Protein AF-A0A3B8WR28-F1 (afdb_monomer_lite)

Foldseek 3Di:
DPPPPPPVVVVVVVVVVVVVVVVVVVVVVVVVVVVVLVVLLVVLLVVVVVVVVVLVVVVVVPDDLVVSLVVLLVVLLVVLVVVLVVVVVVVVVVVCCCQVPVCCVVPVDGDPDDDDVVVSVVSSVSSNVSSVSSSVVVSVVVPDDPDPPPPPPPPPDDDD

InterPro domains:
  IPR003838 ABC3 transporter permease, C-terminal [PF02687] (28-144)

Structure (mmCIF, N/CA/C/O backbone):
data_AF-A0A3B8WR28-F1
#
_entry.id   AF-A0A3B8WR28-F1
#
loop_
_atom_site.group_PDB
_atom_site.id
_atom_site.type_symbol
_atom_site.label_atom_id
_atom_site.label_alt_id
_atom_site.label_comp_id
_atom_site.label_asym_id
_atom_site.label_entity_id
_atom_site.label_seq_id
_atom_site.pdbx_PDB_ins_code
_atom_site.Cartn_x
_atom_site.Cartn_y
_atom_site.Cartn_z
_atom_site.occupancy
_atom_site.B_iso_or_equiv
_atom_site.auth_seq_id
_atom_site.auth_comp_id
_atom_site.auth_asym_id
_atom_site.auth_atom_id
_atom_site.pdbx_PDB_model_num
ATOM 1 N N . GLN A 1 1 ? 32.088 2.006 -49.764 1.00 40.34 1 GLN A N 1
ATOM 2 C CA . GLN A 1 1 ? 31.732 0.652 -49.295 1.00 40.34 1 GLN A CA 1
ATOM 3 C C . GLN A 1 1 ? 30.627 0.821 -48.265 1.00 40.34 1 GLN A C 1
ATOM 5 O O . GLN A 1 1 ? 30.854 1.495 -47.270 1.00 40.34 1 GLN A O 1
ATOM 10 N N . LEU A 1 2 ? 29.412 0.353 -48.562 1.00 47.75 2 LEU A N 1
ATOM 11 C CA . LEU A 1 2 ? 28.263 0.457 -47.659 1.00 47.75 2 LEU A CA 1
ATOM 12 C C . LEU A 1 2 ? 28.443 -0.580 -46.545 1.00 47.75 2 LEU A C 1
ATOM 14 O O . LEU A 1 2 ? 28.191 -1.763 -46.750 1.00 47.75 2 LEU A O 1
ATOM 18 N N . THR A 1 3 ? 28.935 -0.153 -45.386 1.00 57.19 3 THR A N 1
ATOM 19 C CA . THR A 1 3 ? 28.950 -0.962 -44.166 1.00 57.19 3 THR A CA 1
ATOM 20 C C . THR A 1 3 ? 27.513 -1.121 -43.684 1.00 57.19 3 THR A C 1
ATOM 22 O O . THR A 1 3 ? 27.008 -0.328 -42.893 1.00 57.19 3 THR A O 1
ATOM 25 N N . VAL A 1 4 ? 26.829 -2.148 -44.191 1.00 60.84 4 VAL A N 1
ATOM 26 C CA . VAL A 1 4 ? 25.571 -2.636 -43.621 1.00 60.84 4 VAL A CA 1
ATOM 27 C C . VAL A 1 4 ? 25.910 -3.174 -42.233 1.00 60.84 4 VAL A C 1
ATOM 29 O O . VAL A 1 4 ? 26.361 -4.301 -42.063 1.00 60.84 4 VAL A O 1
ATOM 32 N N . ARG A 1 5 ? 25.810 -2.301 -41.233 1.00 62.59 5 ARG A N 1
ATOM 33 C CA . ARG A 1 5 ? 25.924 -2.658 -39.824 1.00 62.59 5 ARG A CA 1
ATOM 34 C C . ARG A 1 5 ? 24.618 -3.367 -39.478 1.00 62.59 5 ARG A C 1
ATOM 36 O O . ARG A 1 5 ? 23.561 -2.750 -39.583 1.00 62.59 5 ARG A O 1
ATOM 43 N N . ASP A 1 6 ? 24.682 -4.655 -39.147 1.00 68.25 6 ASP A N 1
ATOM 44 C CA . ASP A 1 6 ? 23.501 -5.465 -38.836 1.00 68.25 6 ASP A CA 1
ATOM 45 C C . ASP A 1 6 ? 22.622 -4.762 -37.792 1.00 68.25 6 ASP A C 1
ATOM 47 O O . ASP A 1 6 ? 22.960 -4.690 -36.607 1.00 68.25 6 ASP A O 1
ATOM 51 N N . ASN A 1 7 ? 21.471 -4.244 -38.231 1.00 73.62 7 ASN A N 1
ATOM 52 C CA . ASN A 1 7 ? 20.483 -3.614 -37.353 1.00 73.62 7 ASN A CA 1
ATOM 53 C C . ASN A 1 7 ? 20.024 -4.584 -36.252 1.00 73.62 7 ASN A C 1
ATOM 55 O O . ASN A 1 7 ? 19.662 -4.153 -35.162 1.00 73.62 7 ASN A O 1
ATOM 59 N N . LEU A 1 8 ? 20.089 -5.895 -36.517 1.00 73.62 8 LEU A N 1
ATOM 60 C CA . LEU A 1 8 ? 19.796 -6.949 -35.548 1.0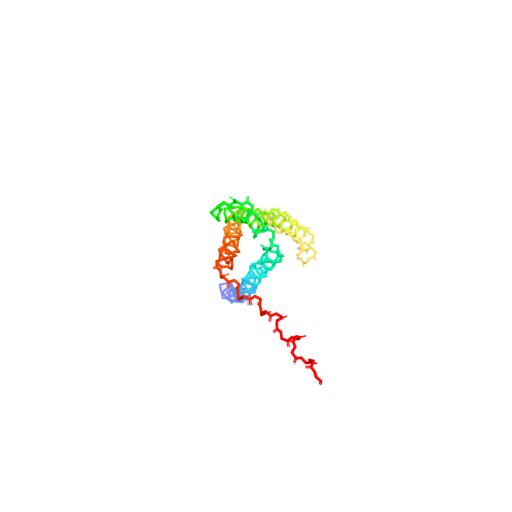0 73.62 8 LEU A CA 1
ATOM 61 C C . LEU A 1 8 ? 20.825 -7.002 -34.414 1.00 73.62 8 LEU A C 1
ATOM 63 O O . LEU A 1 8 ? 20.430 -7.099 -33.256 1.00 73.62 8 LEU A O 1
ATOM 67 N N . ALA A 1 9 ? 22.117 -6.874 -34.723 1.00 75.31 9 ALA A N 1
ATOM 68 C CA . ALA A 1 9 ? 23.178 -6.883 -33.718 1.00 75.31 9 ALA A CA 1
ATOM 69 C C . ALA A 1 9 ? 23.148 -5.615 -32.847 1.00 75.31 9 ALA A C 1
ATOM 71 O O . ALA A 1 9 ? 23.294 -5.697 -31.630 1.00 75.31 9 ALA A O 1
ATOM 72 N N . ILE A 1 10 ? 22.887 -4.445 -33.449 1.00 78.44 10 ILE A N 1
ATOM 73 C CA . ILE A 1 10 ? 22.724 -3.186 -32.700 1.00 78.44 10 ILE A CA 1
ATOM 74 C C . ILE A 1 10 ? 21.468 -3.229 -31.828 1.00 78.44 10 ILE A C 1
ATOM 76 O O . ILE A 1 10 ? 21.513 -2.812 -30.674 1.00 78.44 10 ILE A O 1
ATOM 80 N N . ARG A 1 11 ? 20.350 -3.746 -32.352 1.00 81.38 11 ARG A N 1
ATOM 81 C CA . ARG A 1 11 ? 19.107 -3.877 -31.587 1.00 81.38 11 ARG A CA 1
ATOM 82 C C . ARG A 1 11 ? 19.269 -4.841 -30.416 1.00 81.38 11 ARG A C 1
ATOM 84 O O . ARG A 1 11 ? 18.806 -4.512 -29.335 1.00 81.38 11 ARG A O 1
ATOM 91 N N . ALA A 1 12 ? 19.944 -5.975 -30.609 1.00 81.75 12 ALA A N 1
ATOM 92 C CA . ALA A 1 12 ? 20.210 -6.932 -29.536 1.00 81.75 12 ALA A CA 1
ATOM 93 C C . ALA A 1 12 ? 21.037 -6.301 -28.405 1.00 81.75 12 ALA A C 1
ATOM 95 O O . ALA A 1 12 ? 20.629 -6.360 -27.249 1.00 81.75 12 ALA A O 1
ATOM 96 N N . LEU A 1 13 ? 22.132 -5.615 -28.753 1.00 81.25 13 LEU A N 1
ATOM 97 C CA . LEU A 1 13 ? 22.995 -4.941 -27.780 1.00 81.25 13 LEU A CA 1
ATOM 98 C C . LEU A 1 13 ? 22.255 -3.794 -27.066 1.00 81.25 13 LEU A C 1
ATOM 100 O O . LEU A 1 13 ? 22.339 -3.658 -25.849 1.00 81.25 13 LEU A O 1
ATOM 104 N N . ALA A 1 14 ? 21.470 -2.993 -27.796 1.00 85.06 14 ALA A N 1
ATOM 105 C CA . ALA A 1 14 ? 20.653 -1.939 -27.198 1.00 85.06 14 ALA A CA 1
ATOM 106 C C . ALA A 1 14 ? 19.588 -2.506 -26.243 1.00 85.06 14 ALA A C 1
ATOM 108 O O . ALA A 1 14 ? 19.434 -1.991 -25.139 1.00 85.06 14 ALA A O 1
ATOM 109 N N . THR A 1 15 ? 18.873 -3.567 -26.637 1.00 84.50 15 THR A N 1
ATOM 110 C CA . THR A 1 15 ? 17.867 -4.223 -25.788 1.00 84.50 15 THR A CA 1
ATOM 111 C C . THR A 1 15 ? 18.485 -4.771 -24.505 1.00 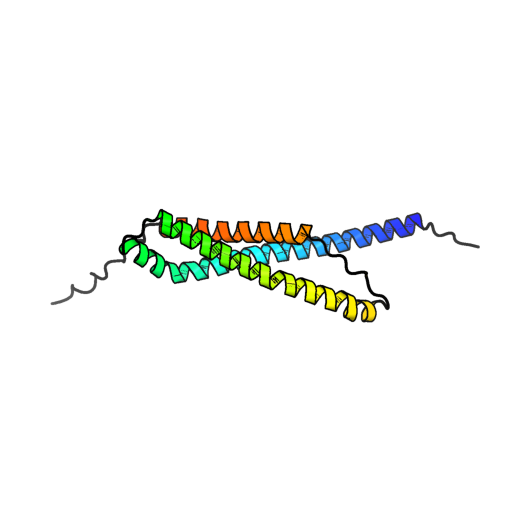84.50 15 THR A C 1
ATOM 113 O O . THR A 1 15 ? 17.910 -4.555 -23.446 1.00 84.50 15 THR A O 1
ATOM 116 N N . GLU A 1 16 ? 19.670 -5.380 -24.566 1.00 86.25 16 GLU A N 1
ATOM 117 C CA . GLU A 1 16 ? 20.368 -5.893 -23.380 1.00 86.25 16 GLU A CA 1
ATOM 118 C C . GLU A 1 16 ? 20.692 -4.780 -22.365 1.00 86.25 16 GLU A C 1
ATOM 120 O O . GLU A 1 16 ? 20.399 -4.907 -21.174 1.00 86.25 16 GLU A O 1
ATOM 125 N N . ILE A 1 17 ? 21.215 -3.642 -22.837 1.00 86.06 17 ILE A N 1
ATOM 126 C CA . ILE A 1 17 ? 21.517 -2.483 -21.977 1.00 86.06 17 ILE A CA 1
ATOM 127 C C . ILE A 1 17 ? 20.234 -1.881 -21.380 1.00 86.06 17 ILE A C 1
ATOM 129 O O . ILE A 1 17 ? 20.192 -1.515 -20.197 1.00 86.06 17 ILE A O 1
ATOM 133 N N . PHE A 1 18 ? 19.177 -1.765 -22.188 1.00 84.81 18 PHE A N 1
ATOM 134 C CA . PHE A 1 18 ? 17.887 -1.269 -21.717 1.00 84.81 18 PHE A CA 1
ATOM 135 C C . PHE A 1 18 ? 17.282 -2.197 -20.666 1.00 84.81 18 PHE A C 1
ATOM 137 O O . PHE A 1 18 ? 16.851 -1.705 -19.624 1.00 84.81 18 PHE A O 1
ATOM 144 N N . ASP A 1 19 ? 17.301 -3.512 -20.884 1.00 89.44 19 ASP A N 1
ATOM 145 C CA . ASP A 1 19 ? 16.769 -4.497 -19.942 1.00 89.44 19 ASP A CA 1
ATOM 146 C C . ASP A 1 19 ? 17.472 -4.411 -18.588 1.00 89.44 19 ASP A C 1
ATOM 148 O O . ASP A 1 19 ? 16.805 -4.378 -17.551 1.00 89.44 19 ASP A O 1
ATOM 152 N N . GLN A 1 20 ? 18.801 -4.276 -18.571 1.00 90.62 20 GLN A N 1
ATOM 153 C CA . GLN A 1 20 ? 19.550 -4.119 -17.325 1.00 90.62 20 GLN A CA 1
ATOM 154 C C . GLN A 1 20 ? 19.145 -2.844 -16.565 1.00 90.62 20 GLN A C 1
ATOM 156 O O . GLN A 1 20 ? 18.947 -2.872 -15.347 1.00 90.62 20 GLN A O 1
ATOM 161 N N . THR A 1 21 ? 18.963 -1.732 -17.281 1.00 90.12 21 THR A N 1
ATOM 162 C CA . THR A 1 21 ? 18.557 -0.453 -16.679 1.00 90.12 21 THR A CA 1
ATOM 163 C C . THR A 1 21 ? 17.107 -0.500 -16.184 1.00 90.12 21 THR A C 1
ATOM 165 O O . THR A 1 21 ? 16.826 -0.079 -15.061 1.00 90.12 21 THR A O 1
ATOM 168 N N . PHE A 1 22 ? 16.184 -1.072 -16.964 1.00 87.88 22 PHE A N 1
ATOM 169 C CA . PHE A 1 22 ? 14.788 -1.249 -16.561 1.00 87.88 22 PHE A CA 1
ATOM 170 C C . PHE A 1 22 ? 14.647 -2.188 -15.363 1.00 87.88 22 PHE A C 1
ATOM 172 O O . PHE A 1 22 ? 13.817 -1.928 -14.488 1.00 87.88 22 PHE A O 1
ATOM 179 N N . LEU A 1 23 ? 15.458 -3.248 -15.289 1.00 94.12 23 LEU A N 1
ATOM 180 C CA . LEU A 1 23 ? 15.496 -4.154 -14.143 1.00 94.12 23 LEU A CA 1
ATOM 181 C C . LEU A 1 23 ? 15.953 -3.404 -12.892 1.00 94.12 23 LEU A C 1
ATOM 183 O O . LEU A 1 23 ? 15.290 -3.491 -11.859 1.00 94.12 23 LEU A O 1
ATOM 187 N N . LEU A 1 24 ? 17.015 -2.600 -12.998 1.00 95.31 24 LEU A N 1
ATOM 188 C CA . LEU A 1 24 ? 17.501 -1.784 -11.888 1.00 95.31 24 LEU A CA 1
ATOM 189 C C . LEU A 1 24 ? 16.437 -0.792 -11.401 1.00 95.31 24 LEU A C 1
ATOM 191 O O . LEU A 1 24 ? 16.154 -0.735 -10.203 1.00 95.31 24 LEU A O 1
ATOM 195 N N . THR A 1 25 ? 15.802 -0.041 -12.307 1.00 93.31 25 THR A N 1
ATOM 196 C CA . THR A 1 25 ? 14.726 0.889 -11.933 1.00 93.31 25 THR A CA 1
ATOM 197 C C . THR A 1 25 ? 13.559 0.146 -11.288 1.00 93.31 25 THR A C 1
ATOM 199 O O . THR A 1 25 ? 13.074 0.566 -10.240 1.00 93.31 25 THR A O 1
ATOM 202 N N . ARG A 1 26 ? 13.141 -0.995 -11.849 1.00 92.81 26 ARG A N 1
ATOM 203 C CA . ARG A 1 26 ? 12.056 -1.808 -11.287 1.00 92.81 26 ARG A CA 1
ATOM 204 C C . ARG A 1 26 ? 12.399 -2.324 -9.892 1.00 92.81 26 ARG A C 1
ATOM 206 O O . ARG A 1 26 ? 11.543 -2.275 -9.008 1.00 92.81 26 ARG A O 1
ATOM 213 N N . ALA A 1 27 ? 13.631 -2.773 -9.669 1.00 96.00 27 ALA A N 1
ATOM 214 C CA . ALA A 1 27 ? 14.102 -3.189 -8.354 1.00 96.00 27 ALA A CA 1
ATOM 215 C C . ALA A 1 27 ? 14.030 -2.025 -7.352 1.00 96.00 27 ALA A C 1
ATOM 217 O O . ALA A 1 27 ? 13.430 -2.170 -6.290 1.00 96.00 27 ALA A O 1
ATOM 218 N N . MET A 1 28 ? 14.531 -0.844 -7.723 1.00 96.81 28 MET A N 1
ATOM 219 C CA . MET A 1 28 ? 14.488 0.361 -6.882 1.00 96.81 28 MET A CA 1
ATOM 220 C C . MET A 1 28 ? 13.057 0.798 -6.544 1.00 96.81 28 MET A C 1
ATOM 222 O O . MET A 1 28 ? 12.753 1.107 -5.389 1.00 96.81 28 MET A O 1
ATOM 226 N N . THR A 1 29 ? 12.148 0.789 -7.523 1.00 93.81 29 THR A N 1
ATOM 227 C CA . THR A 1 29 ? 10.730 1.099 -7.293 1.00 93.81 29 THR A CA 1
ATOM 228 C C . THR A 1 29 ? 10.078 0.065 -6.376 1.00 93.81 29 THR A C 1
ATOM 230 O O . THR A 1 29 ? 9.344 0.439 -5.465 1.00 93.81 29 THR A O 1
ATOM 233 N N . THR A 1 30 ? 10.387 -1.222 -6.552 1.00 94.31 30 THR A N 1
ATOM 234 C CA . THR A 1 30 ? 9.858 -2.299 -5.698 1.00 94.31 30 THR A CA 1
ATOM 235 C C . THR A 1 30 ? 10.347 -2.154 -4.258 1.00 94.31 30 THR A C 1
ATOM 237 O O . THR A 1 30 ? 9.547 -2.217 -3.328 1.00 94.31 30 THR A O 1
ATOM 240 N N . LEU A 1 31 ? 11.638 -1.876 -4.058 1.00 97.00 31 LEU A N 1
ATOM 241 C CA . LEU A 1 31 ? 12.200 -1.601 -2.734 1.00 97.00 31 LEU A CA 1
ATOM 242 C C . LEU A 1 31 ? 11.531 -0.390 -2.076 1.00 97.00 31 LEU A C 1
ATOM 244 O O . LEU A 1 31 ? 11.220 -0.423 -0.887 1.00 97.00 31 LEU A O 1
ATOM 248 N N . THR A 1 32 ? 11.251 0.652 -2.858 1.00 95.56 32 THR A N 1
ATOM 249 C CA . THR A 1 32 ? 10.563 1.854 -2.374 1.00 95.56 32 THR A CA 1
ATOM 250 C C . THR A 1 32 ? 9.121 1.547 -1.965 1.00 95.56 32 THR A C 1
ATOM 252 O O . THR A 1 32 ? 8.679 2.016 -0.919 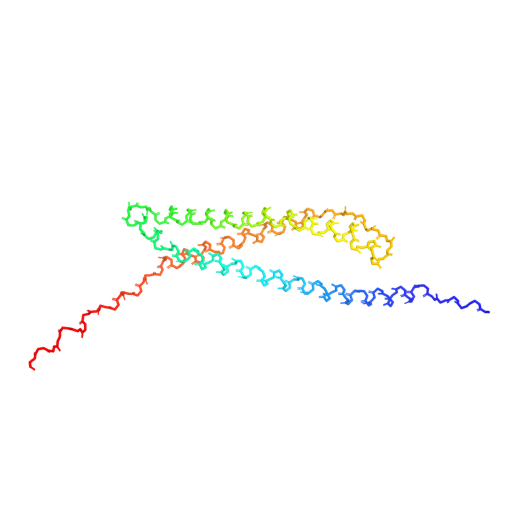1.00 95.56 32 THR A O 1
ATOM 255 N N . LEU A 1 33 ? 8.393 0.730 -2.733 1.00 93.56 33 LEU A N 1
ATOM 256 C CA . LEU A 1 33 ? 7.040 0.287 -2.377 1.00 93.56 33 LEU A CA 1
ATOM 257 C C . LEU A 1 33 ? 7.031 -0.538 -1.088 1.00 93.56 33 LEU A C 1
ATOM 259 O O . LEU A 1 33 ? 6.185 -0.306 -0.227 1.00 93.56 33 LEU A O 1
ATOM 263 N N . ILE A 1 34 ? 7.991 -1.452 -0.925 1.00 96.12 34 ILE A N 1
ATOM 264 C CA . ILE A 1 34 ? 8.148 -2.241 0.304 1.00 96.12 34 ILE A CA 1
ATOM 265 C C . ILE A 1 34 ? 8.400 -1.316 1.498 1.00 96.12 34 ILE A C 1
ATOM 267 O O . ILE A 1 34 ? 7.730 -1.432 2.526 1.00 96.12 34 ILE A O 1
ATOM 271 N N . LEU A 1 35 ? 9.329 -0.367 1.354 1.00 96.94 35 LEU A N 1
ATOM 272 C CA . LEU A 1 35 ? 9.647 0.600 2.399 1.00 96.94 35 LEU A CA 1
ATOM 273 C C . LEU A 1 35 ? 8.432 1.468 2.756 1.00 96.94 35 LEU A C 1
ATOM 275 O O . LEU A 1 35 ? 8.132 1.649 3.934 1.00 96.94 35 LEU A O 1
ATOM 279 N N . ALA A 1 36 ? 7.705 1.968 1.756 1.00 95.56 36 ALA A N 1
ATOM 280 C CA . ALA A 1 36 ? 6.504 2.772 1.954 1.00 95.56 36 ALA A CA 1
ATOM 281 C C . ALA A 1 36 ? 5.386 1.979 2.648 1.00 95.56 36 ALA A C 1
ATOM 283 O O . ALA A 1 36 ? 4.745 2.495 3.564 1.00 95.56 36 ALA A O 1
ATOM 284 N N . ALA A 1 37 ? 5.180 0.715 2.266 1.00 94.25 37 ALA A N 1
ATOM 285 C CA . ALA A 1 37 ? 4.212 -0.172 2.906 1.00 94.25 37 ALA A CA 1
ATOM 286 C C . ALA A 1 37 ? 4.565 -0.427 4.379 1.00 94.25 37 ALA A C 1
ATOM 288 O O . ALA A 1 37 ? 3.699 -0.318 5.250 1.00 94.25 37 ALA A O 1
ATOM 289 N N . ALA A 1 38 ? 5.839 -0.705 4.671 1.00 96.00 38 ALA A N 1
ATOM 290 C CA . ALA A 1 38 ? 6.327 -0.877 6.036 1.00 96.00 38 ALA A CA 1
ATOM 291 C C . ALA A 1 38 ? 6.162 0.407 6.865 1.00 96.00 38 ALA A C 1
ATOM 293 O O . ALA A 1 38 ? 5.675 0.353 7.994 1.00 96.00 38 ALA A O 1
ATOM 294 N N . ALA A 1 39 ? 6.498 1.567 6.295 1.00 96.19 39 ALA A N 1
ATOM 295 C CA . ALA A 1 39 ? 6.330 2.861 6.946 1.00 96.19 39 ALA A CA 1
ATOM 296 C C . ALA A 1 39 ? 4.855 3.159 7.258 1.00 96.19 39 ALA A C 1
ATOM 298 O O . ALA A 1 39 ? 4.533 3.529 8.386 1.00 96.19 39 ALA A O 1
ATOM 299 N N . LEU A 1 40 ? 3.947 2.941 6.299 1.00 95.38 40 LEU A N 1
ATOM 300 C CA . LEU A 1 40 ? 2.510 3.137 6.495 1.00 95.38 40 LEU A CA 1
ATOM 301 C C . LEU A 1 40 ? 1.955 2.205 7.581 1.00 95.38 40 LEU A C 1
ATOM 303 O O . LEU A 1 40 ? 1.182 2.644 8.434 1.00 95.38 40 LEU A O 1
ATOM 307 N N . LEU A 1 41 ? 2.381 0.938 7.581 1.00 95.75 41 LEU A N 1
ATOM 308 C CA . LEU A 1 41 ? 2.009 -0.036 8.604 1.00 95.75 41 LEU A CA 1
ATOM 309 C C . LEU A 1 41 ? 2.476 0.412 9.991 1.00 95.75 41 LEU A C 1
ATOM 311 O O . LEU A 1 41 ? 1.664 0.460 10.912 1.00 95.75 41 LEU A O 1
ATOM 315 N N . LEU A 1 42 ? 3.752 0.774 10.143 1.00 94.81 42 LEU A N 1
ATOM 316 C CA . LEU A 1 42 ? 4.326 1.215 11.418 1.00 94.81 42 LEU A CA 1
ATOM 317 C C . LEU A 1 42 ? 3.689 2.515 11.914 1.00 94.81 42 LEU A C 1
ATOM 319 O O . LEU A 1 42 ? 3.380 2.651 13.096 1.00 94.81 42 LEU A O 1
ATOM 323 N N . MET A 1 43 ? 3.450 3.469 11.019 1.00 94.62 43 MET A N 1
ATOM 324 C CA . MET A 1 43 ? 2.838 4.740 11.382 1.00 94.62 43 MET A CA 1
ATOM 325 C C . MET A 1 43 ? 1.382 4.551 11.810 1.00 94.62 43 MET A C 1
ATOM 327 O O . MET A 1 43 ? 0.982 5.065 12.853 1.00 94.62 43 MET A O 1
ATOM 331 N N . GLY A 1 44 ? 0.601 3.760 11.067 1.00 92.56 44 GLY A N 1
ATOM 332 C CA . GLY A 1 44 ? -0.774 3.421 11.438 1.00 92.56 44 GLY A CA 1
ATOM 333 C C . GLY A 1 44 ? -0.850 2.615 12.738 1.00 92.56 44 GLY A C 1
ATOM 334 O O . GLY A 1 44 ? -1.707 2.877 13.584 1.00 92.56 44 GLY A O 1
ATOM 335 N N . TRP A 1 45 ? 0.091 1.689 12.928 1.00 92.31 45 TRP A N 1
ATOM 336 C CA . TRP A 1 45 ? 0.283 0.926 14.156 1.00 92.31 45 TRP A CA 1
ATOM 337 C C . TRP A 1 45 ? 0.473 1.831 15.372 1.00 92.31 45 TRP A C 1
ATOM 339 O O . TRP A 1 45 ? -0.319 1.784 16.315 1.00 92.31 45 TRP A O 1
ATOM 349 N N . VAL A 1 46 ? 1.494 2.689 15.328 1.00 91.69 46 VAL A N 1
ATOM 350 C CA . VAL A 1 46 ? 1.834 3.614 16.415 1.00 91.69 46 VAL A CA 1
ATOM 351 C C . VAL A 1 46 ? 0.690 4.591 16.664 1.00 91.69 46 VAL A C 1
ATOM 353 O O . VAL A 1 46 ? 0.282 4.774 17.809 1.00 91.69 46 VAL A O 1
ATOM 356 N N . PHE A 1 47 ? 0.110 5.160 15.605 1.00 91.31 47 PHE A N 1
ATOM 357 C CA . PHE A 1 47 ? -0.991 6.115 15.705 1.00 91.31 47 PHE A CA 1
ATOM 358 C C . PHE A 1 47 ? -2.197 5.552 16.463 1.00 91.31 47 PHE A C 1
ATOM 360 O O . PHE A 1 47 ? -2.758 6.217 17.338 1.00 91.31 47 PHE A O 1
ATOM 367 N N . LEU A 1 48 ? -2.592 4.316 16.153 1.00 88.50 48 LEU A N 1
ATOM 368 C CA . LEU A 1 48 ? -3.680 3.654 16.862 1.00 88.50 48 LEU A CA 1
ATOM 369 C C . LEU A 1 48 ? -3.239 3.188 18.255 1.00 88.50 48 LEU A C 1
ATOM 371 O O . LEU A 1 48 ? -4.059 3.191 19.172 1.00 88.50 48 LEU A O 1
ATOM 375 N N . SER A 1 49 ? -1.968 2.814 18.441 1.00 86.19 49 SER A N 1
ATOM 376 C CA . SER A 1 49 ? -1.448 2.306 19.719 1.00 86.19 49 SER A CA 1
ATOM 377 C C . SER A 1 49 ? -1.463 3.396 20.782 1.00 86.19 49 SER A C 1
ATOM 379 O O . SER A 1 49 ? -1.907 3.161 21.903 1.00 86.19 49 SER A O 1
ATOM 381 N N . THR A 1 50 ? -1.100 4.625 20.415 1.00 86.50 50 THR A N 1
ATOM 382 C CA . THR A 1 50 ? -1.226 5.801 21.290 1.00 86.50 50 THR A CA 1
ATOM 383 C C . THR A 1 50 ? -2.683 6.060 21.699 1.00 86.50 50 THR A C 1
ATOM 385 O O . THR A 1 50 ? -2.949 6.620 22.759 1.00 86.50 50 THR A O 1
ATOM 388 N N . ARG A 1 51 ? -3.654 5.608 20.895 1.00 85.19 51 ARG A N 1
ATOM 389 C CA . ARG A 1 51 ? -5.097 5.724 21.167 1.00 85.19 51 ARG A CA 1
ATOM 390 C C . ARG A 1 51 ? -5.705 4.465 21.794 1.00 85.19 51 ARG A C 1
ATOM 392 O O . ARG A 1 51 ? -6.912 4.438 22.029 1.00 85.19 51 ARG A O 1
ATOM 399 N N . ALA A 1 52 ? -4.907 3.442 22.111 1.00 79.94 52 ALA A N 1
ATOM 400 C CA . ALA A 1 52 ? -5.397 2.179 22.670 1.00 79.94 52 ALA A CA 1
ATOM 401 C C . ALA A 1 52 ? -6.112 2.359 24.022 1.00 79.94 52 ALA A C 1
ATOM 403 O O . ALA A 1 52 ? -7.013 1.585 24.353 1.00 79.94 52 ALA A O 1
ATOM 404 N N . TRP A 1 53 ? -5.760 3.404 24.780 1.00 78.44 53 TRP A N 1
ATOM 405 C CA . TRP A 1 53 ? -6.427 3.744 26.039 1.00 78.44 53 TRP A CA 1
ATOM 406 C C . TRP A 1 53 ? -7.924 4.040 25.855 1.00 78.44 53 TRP A C 1
ATOM 408 O O . TRP A 1 53 ? -8.737 3.522 26.620 1.00 78.44 53 TRP A O 1
ATOM 418 N N . TYR A 1 54 ? -8.310 4.761 24.795 1.00 80.44 54 TYR A N 1
ATOM 419 C CA . TYR A 1 54 ? -9.723 5.022 24.494 1.00 80.44 54 TYR A CA 1
ATOM 420 C C . TYR A 1 54 ? -10.495 3.717 24.285 1.00 80.44 54 TYR A C 1
ATOM 422 O O . TYR A 1 54 ? -11.563 3.527 24.856 1.00 80.44 54 TYR A O 1
ATOM 430 N N . PHE A 1 55 ? -9.927 2.770 23.535 1.00 76.62 55 PHE A N 1
ATOM 431 C CA . PHE A 1 55 ? -10.567 1.474 23.299 1.00 76.62 55 PHE A CA 1
ATOM 432 C C . PHE A 1 55 ? -10.717 0.646 24.579 1.00 76.62 55 PHE A C 1
ATOM 434 O O . PHE A 1 55 ? -11.733 -0.026 24.750 1.00 76.62 55 PHE A O 1
ATOM 441 N N . ARG A 1 56 ? -9.750 0.719 25.504 1.00 76.81 56 ARG A N 1
ATOM 442 C CA . ARG A 1 56 ? -9.876 0.084 26.826 1.00 76.81 56 ARG A CA 1
ATOM 443 C C . ARG A 1 56 ? -11.025 0.682 27.634 1.00 76.81 56 ARG A C 1
ATOM 445 O O . ARG A 1 56 ? -11.770 -0.077 28.246 1.00 76.81 56 ARG A O 1
ATOM 452 N N . LEU A 1 57 ? -11.209 2.003 27.592 1.00 81.56 57 LEU A N 1
ATOM 453 C CA . LEU A 1 57 ? -12.317 2.667 28.281 1.00 81.56 57 LEU A CA 1
ATOM 454 C C . LEU A 1 57 ? -13.683 2.208 27.741 1.00 81.56 57 LEU A C 1
ATOM 456 O O . LEU A 1 57 ? -14.571 1.903 28.533 1.00 81.56 57 LEU A O 1
ATOM 460 N N . LEU A 1 58 ? -13.826 2.060 26.415 1.00 80.81 58 LEU A N 1
ATOM 461 C CA . LEU A 1 58 ? -15.054 1.523 25.810 1.00 80.81 58 LEU A CA 1
ATOM 462 C C . LEU A 1 58 ? -15.368 0.094 26.283 1.00 80.81 58 LEU A C 1
ATOM 464 O O . LEU A 1 58 ? -16.531 -0.233 26.512 1.00 80.81 58 LEU A O 1
ATOM 468 N N . ILE A 1 59 ? -14.347 -0.754 26.443 1.00 79.75 59 ILE A N 1
ATOM 469 C CA . ILE A 1 59 ? -14.531 -2.127 26.940 1.00 79.75 59 ILE A CA 1
ATOM 470 C C . ILE A 1 59 ? -15.011 -2.114 28.397 1.00 79.75 59 ILE A C 1
ATOM 472 O O . ILE A 1 59 ? -15.934 -2.849 28.738 1.00 79.75 59 ILE A O 1
ATOM 476 N N . VAL A 1 60 ? -14.432 -1.255 29.245 1.00 80.81 60 VAL A N 1
ATOM 477 C CA . VAL A 1 60 ? -14.849 -1.104 30.654 1.00 80.81 60 VAL A CA 1
ATOM 478 C C . VAL A 1 60 ? -16.289 -0.596 30.763 1.00 80.81 60 VAL A C 1
ATOM 480 O O . VAL A 1 60 ? -17.026 -1.030 31.641 1.00 80.81 60 VAL A O 1
ATOM 483 N N . TRP A 1 61 ? -16.723 0.261 29.838 1.00 81.44 61 TRP A N 1
ATOM 484 C CA . TRP A 1 61 ? -18.106 0.745 29.743 1.00 81.44 61 TRP A CA 1
ATOM 485 C C . TRP A 1 61 ? -19.111 -0.292 29.202 1.00 81.44 61 TRP A C 1
ATOM 487 O O . TRP A 1 61 ? -20.274 0.036 28.982 1.00 81.44 61 TRP A O 1
ATOM 497 N N . GLY A 1 62 ? -18.694 -1.547 29.006 1.00 81.19 62 GLY A N 1
ATOM 498 C CA . GLY A 1 62 ? -19.580 -2.656 28.642 1.00 81.19 62 GLY A CA 1
ATOM 499 C C . GLY A 1 62 ? -19.587 -3.016 27.156 1.00 81.19 62 GLY A C 1
ATOM 500 O O . GLY A 1 62 ? -20.373 -3.869 26.742 1.00 81.19 62 GLY A O 1
ATOM 501 N N . MET A 1 63 ? -18.715 -2.424 26.330 1.00 80.88 63 MET A N 1
ATOM 502 C CA . MET A 1 63 ? -18.595 -2.821 24.925 1.00 80.88 63 MET A CA 1
ATOM 503 C C . MET A 1 63 ? -17.913 -4.197 24.803 1.00 80.88 63 MET A C 1
ATOM 505 O O . MET A 1 63 ? -16.795 -4.382 25.294 1.00 80.88 63 MET A O 1
ATOM 509 N N . PRO A 1 64 ? -18.509 -5.171 24.091 1.00 81.19 64 PRO A N 1
ATOM 510 C CA . PRO A 1 64 ? -17.887 -6.478 23.922 1.00 81.19 64 PRO A CA 1
ATOM 511 C C . PRO A 1 64 ? -16.639 -6.380 23.034 1.00 81.19 64 PRO A C 1
ATOM 513 O O . PRO A 1 64 ? -16.638 -5.703 22.002 1.00 81.19 64 PRO A O 1
ATOM 516 N N . GLN A 1 65 ? -15.590 -7.136 23.378 1.00 76.81 65 GLN A N 1
ATOM 517 C CA . GLN A 1 65 ? -14.293 -7.111 22.677 1.00 76.81 65 GLN A CA 1
ATOM 518 C C . GLN A 1 65 ? -14.405 -7.325 21.157 1.00 76.81 65 GLN A C 1
ATOM 520 O O . GLN A 1 65 ? -13.631 -6.756 20.390 1.00 76.81 65 GLN A O 1
ATOM 525 N N . ARG A 1 66 ? -15.397 -8.106 20.701 1.00 80.31 66 ARG A N 1
ATOM 526 C CA . ARG A 1 66 ? -15.654 -8.344 19.269 1.00 80.31 66 ARG A CA 1
ATOM 527 C C . ARG A 1 66 ? -16.085 -7.071 18.537 1.00 80.31 66 ARG A C 1
ATOM 529 O O . ARG A 1 66 ? -15.637 -6.837 17.419 1.00 80.31 66 ARG A O 1
ATOM 536 N N . GLN A 1 67 ? -16.915 -6.235 19.164 1.00 83.69 67 GLN A N 1
ATOM 537 C CA . GLN A 1 67 ? -17.349 -4.971 18.566 1.00 83.69 67 GLN A CA 1
ATOM 538 C C . GLN A 1 67 ? -16.208 -3.946 18.554 1.00 83.69 67 GLN A C 1
ATOM 540 O O . GLN A 1 67 ? -16.043 -3.237 17.561 1.00 83.69 67 GLN A O 1
ATOM 545 N N . ALA A 1 68 ? -15.381 -3.909 19.605 1.00 82.44 68 ALA A N 1
ATOM 546 C CA . ALA A 1 68 ? -14.192 -3.058 19.648 1.00 82.44 68 ALA A CA 1
ATOM 547 C C . ALA A 1 68 ? -13.184 -3.430 18.540 1.00 82.44 68 ALA A C 1
ATOM 549 O O . ALA A 1 68 ? -12.718 -2.556 17.810 1.00 82.44 68 ALA A O 1
ATOM 550 N N . ALA A 1 69 ? -12.919 -4.727 18.340 1.00 82.94 69 ALA A N 1
ATOM 551 C CA . ALA A 1 69 ? -12.053 -5.215 17.263 1.00 82.94 69 ALA A CA 1
ATOM 552 C C . ALA A 1 69 ? -12.617 -4.909 15.860 1.00 82.94 69 ALA A C 1
ATOM 554 O O . ALA A 1 69 ? -11.876 -4.494 14.965 1.00 82.94 69 ALA A O 1
ATOM 555 N N . ALA A 1 70 ? -13.933 -5.048 15.664 1.00 87.31 70 ALA A N 1
ATOM 556 C CA . ALA A 1 70 ? -14.586 -4.700 14.402 1.00 87.31 70 ALA A CA 1
ATOM 557 C C . ALA A 1 70 ? -14.525 -3.192 14.108 1.00 87.31 70 ALA A C 1
ATOM 559 O O . ALA A 1 70 ? -14.326 -2.788 12.962 1.00 87.31 70 ALA A O 1
ATOM 560 N N . GLN A 1 71 ? -14.678 -2.343 15.129 1.00 87.62 71 GLN A N 1
ATOM 561 C CA . GLN A 1 71 ? -14.540 -0.894 14.974 1.00 87.62 71 GLN A CA 1
ATOM 562 C C . GLN A 1 71 ? -13.107 -0.507 14.618 1.00 87.62 71 GLN A C 1
ATOM 564 O O . GLN A 1 71 ? -12.889 0.285 13.707 1.00 87.62 71 GLN A O 1
ATOM 569 N N . LEU A 1 72 ? -12.127 -1.106 15.289 1.00 87.69 72 LEU A N 1
ATOM 570 C CA . LEU A 1 72 ? -10.729 -0.868 14.978 1.00 87.69 72 LEU A CA 1
ATOM 571 C C . LEU A 1 72 ? -10.394 -1.270 13.536 1.00 87.69 72 LEU A C 1
ATOM 573 O O . LEU A 1 72 ? -9.779 -0.492 12.816 1.00 87.69 72 LEU A O 1
ATOM 577 N N . THR A 1 73 ? -10.866 -2.439 13.098 1.00 89.88 73 THR A N 1
ATOM 578 C CA . THR A 1 73 ? -10.684 -2.903 11.716 1.00 89.88 73 THR A CA 1
ATOM 579 C C . THR A 1 73 ? -11.266 -1.901 10.722 1.00 89.88 73 THR A C 1
ATOM 581 O O . THR A 1 73 ? -10.592 -1.531 9.764 1.00 89.88 73 THR A O 1
ATOM 584 N N . ARG A 1 74 ? -12.479 -1.388 10.979 1.00 92.38 74 ARG A N 1
ATOM 585 C CA . ARG A 1 74 ? -13.096 -0.343 10.147 1.00 92.38 74 ARG A CA 1
ATOM 586 C C . ARG A 1 74 ? -12.263 0.933 10.102 1.00 92.38 74 ARG A C 1
ATOM 588 O O . ARG A 1 74 ? -12.077 1.475 9.021 1.00 92.38 74 ARG A O 1
ATOM 595 N N . VAL A 1 75 ? -11.740 1.396 11.237 1.00 91.62 75 VAL A N 1
ATOM 596 C CA . VAL A 1 75 ? -10.905 2.607 11.294 1.00 91.62 75 VAL A CA 1
ATOM 597 C C . VAL A 1 75 ? -9.586 2.409 10.542 1.00 91.62 75 VAL A C 1
ATOM 599 O O . VAL A 1 75 ? -9.213 3.273 9.754 1.00 91.62 75 VAL A O 1
ATOM 602 N N . SER A 1 76 ? -8.899 1.278 10.726 1.00 93.25 76 SER A N 1
ATOM 603 C CA . SER A 1 76 ? -7.654 0.967 10.007 1.00 93.25 76 SER A CA 1
ATOM 604 C C . SER A 1 76 ? -7.871 0.875 8.495 1.00 93.25 76 SER A C 1
ATOM 606 O O . SER A 1 76 ? -7.066 1.390 7.715 1.00 93.25 76 SER A O 1
ATOM 608 N N . LEU A 1 77 ? -8.977 0.258 8.071 1.00 94.00 77 LEU A N 1
ATOM 609 C CA . LEU A 1 77 ? -9.323 0.137 6.658 1.00 94.00 77 LEU A CA 1
ATOM 610 C C . LEU A 1 77 ? -9.737 1.487 6.058 1.00 94.00 77 LEU A C 1
ATOM 612 O O . LEU A 1 77 ? -9.288 1.839 4.976 1.00 94.00 77 LEU A O 1
ATOM 616 N N . ALA A 1 78 ? -10.523 2.285 6.783 1.00 94.75 78 ALA A N 1
ATOM 617 C CA . ALA A 1 78 ? -10.898 3.631 6.355 1.00 94.75 78 ALA A CA 1
ATOM 618 C C . ALA A 1 78 ? -9.676 4.553 6.233 1.00 94.75 78 ALA A C 1
ATOM 620 O O . ALA A 1 78 ? -9.579 5.313 5.274 1.00 94.75 78 ALA A O 1
ATOM 621 N N . LEU A 1 79 ? -8.723 4.460 7.167 1.00 94.44 79 LEU A N 1
ATOM 622 C CA . LEU A 1 79 ? -7.482 5.233 7.129 1.00 94.44 79 LEU A CA 1
ATOM 623 C C . LEU A 1 79 ? -6.645 4.887 5.892 1.00 94.44 79 LEU A C 1
ATOM 625 O O . LEU A 1 79 ? -6.251 5.776 5.144 1.00 94.44 79 LEU A O 1
ATOM 629 N N . THR A 1 80 ? -6.389 3.599 5.663 1.00 94.94 80 THR A N 1
ATOM 630 C CA . THR A 1 80 ? -5.606 3.138 4.502 1.00 94.94 80 THR A CA 1
ATOM 631 C C . THR A 1 80 ? -6.311 3.433 3.179 1.00 94.94 80 THR A C 1
ATOM 633 O O . THR A 1 80 ? -5.662 3.839 2.216 1.00 94.94 80 THR A O 1
ATOM 636 N N . PHE A 1 81 ? -7.640 3.333 3.142 1.00 95.56 81 PHE A N 1
ATOM 637 C CA . PHE A 1 81 ? -8.435 3.725 1.983 1.00 95.56 81 PHE A CA 1
ATOM 638 C C . PHE A 1 81 ? -8.373 5.233 1.712 1.00 95.56 81 PHE A C 1
ATOM 640 O O . PHE A 1 81 ? -8.190 5.639 0.569 1.00 95.56 81 PHE A O 1
ATOM 647 N N . ALA A 1 82 ? -8.453 6.074 2.746 1.00 95.50 82 ALA A N 1
ATOM 648 C CA . ALA A 1 82 ? -8.296 7.519 2.593 1.00 95.50 82 ALA A CA 1
ATOM 649 C C . ALA A 1 82 ? -6.910 7.880 2.033 1.00 95.50 82 ALA A C 1
ATOM 651 O O . ALA A 1 82 ? -6.806 8.712 1.134 1.00 95.50 82 ALA A O 1
ATOM 652 N N . VAL A 1 83 ? -5.853 7.207 2.503 1.00 94.62 83 VAL A N 1
ATOM 653 C CA . VAL A 1 83 ? -4.497 7.363 1.951 1.00 94.62 83 VAL A CA 1
ATOM 654 C C . VAL A 1 83 ? -4.462 6.991 0.468 1.00 94.62 83 VAL A C 1
ATOM 656 O O . VAL A 1 83 ? -3.922 7.755 -0.327 1.00 94.62 83 VAL A O 1
ATOM 659 N N . LEU A 1 84 ? -5.075 5.871 0.076 1.00 94.44 84 LEU A N 1
ATOM 660 C CA . LEU A 1 84 ? -5.152 5.442 -1.324 1.00 94.44 84 LEU A CA 1
ATOM 661 C C . LEU A 1 84 ? -5.889 6.464 -2.205 1.00 94.44 84 LEU A C 1
ATOM 663 O O . LEU A 1 84 ? -5.388 6.836 -3.266 1.00 94.44 84 LEU A O 1
ATOM 667 N N . VAL A 1 85 ? -7.050 6.946 -1.752 1.00 95.75 85 VAL A N 1
ATOM 668 C CA . VAL A 1 85 ? -7.862 7.944 -2.467 1.00 95.75 85 VAL A CA 1
ATOM 669 C C . VAL A 1 85 ? -7.106 9.259 -2.645 1.00 95.75 85 VAL A C 1
ATOM 671 O O . VAL A 1 85 ? -7.250 9.892 -3.685 1.00 95.75 85 VAL A O 1
ATOM 674 N N . CYS A 1 86 ? -6.270 9.655 -1.685 1.00 95.44 86 CYS A N 1
ATOM 675 C CA . CYS A 1 86 ? -5.403 10.826 -1.823 1.00 95.44 86 CYS A CA 1
ATOM 676 C C . CYS A 1 86 ? -4.176 10.560 -2.712 1.00 95.44 86 CYS A C 1
ATOM 678 O O . CYS A 1 86 ? -3.753 11.444 -3.455 1.00 95.44 86 CYS A O 1
ATOM 680 N N . ALA A 1 87 ? -3.599 9.357 -2.661 1.00 93.38 87 ALA A N 1
ATOM 681 C CA . ALA A 1 87 ? -2.377 9.011 -3.385 1.00 93.38 87 ALA A CA 1
ATOM 682 C C . ALA A 1 87 ? -2.594 8.868 -4.901 1.00 93.38 87 ALA A C 1
ATOM 684 O O . ALA A 1 87 ? -1.754 9.317 -5.681 1.00 93.38 87 ALA A O 1
ATOM 685 N N . LEU A 1 88 ? -3.716 8.279 -5.331 1.00 93.00 88 LEU A N 1
ATOM 686 C CA . LEU A 1 88 ? -4.032 8.082 -6.751 1.00 93.00 88 LEU A CA 1
ATOM 687 C C . LEU A 1 88 ? -4.069 9.387 -7.575 1.00 93.00 88 LEU A C 1
ATOM 689 O O . LEU A 1 88 ? -3.338 9.461 -8.565 1.00 93.00 88 LEU A O 1
ATOM 693 N N . PRO A 1 89 ? -4.847 10.430 -7.212 1.00 93.81 89 PRO A N 1
ATOM 694 C CA . PRO A 1 89 ? -4.887 11.674 -7.979 1.00 93.81 89 PRO A CA 1
ATOM 695 C C . PRO A 1 89 ? -3.536 12.392 -7.967 1.00 93.81 89 PRO A C 1
ATOM 697 O O . PRO A 1 89 ? -3.139 12.946 -8.989 1.00 93.81 89 PRO A O 1
ATOM 700 N N . LEU A 1 90 ? -2.799 12.326 -6.853 1.00 94.88 90 LEU A N 1
ATOM 701 C CA . LEU A 1 90 ? -1.437 12.856 -6.754 1.00 94.88 90 LEU A CA 1
ATOM 702 C C . LEU A 1 90 ? -0.488 12.169 -7.742 1.00 94.88 90 LEU A C 1
ATOM 704 O O . LEU A 1 90 ? 0.244 12.849 -8.459 1.00 94.88 90 LEU A O 1
ATOM 708 N N . GLY A 1 91 ? -0.530 10.838 -7.822 1.00 92.31 91 GLY A N 1
ATOM 709 C CA . GLY A 1 91 ? 0.273 10.067 -8.769 1.00 92.31 91 GLY A CA 1
ATOM 710 C C . GLY A 1 91 ? -0.070 10.397 -10.221 1.00 92.31 91 GLY A C 1
ATOM 711 O O . GLY A 1 91 ? 0.823 10.701 -11.007 1.00 92.31 91 GLY A O 1
ATOM 712 N N . VAL A 1 92 ? -1.364 10.417 -10.562 1.00 92.50 92 VAL A N 1
ATOM 713 C CA . VAL A 1 92 ? -1.845 10.767 -11.911 1.00 92.50 92 VAL A CA 1
ATOM 714 C C . VAL A 1 92 ? -1.404 12.177 -12.303 1.00 92.50 92 VAL A C 1
ATOM 716 O O . VAL A 1 92 ? -0.910 12.379 -13.412 1.00 92.50 92 VAL A O 1
ATOM 719 N N . TRP A 1 93 ? -1.537 13.142 -11.393 1.00 94.00 93 TRP A N 1
ATOM 720 C CA . TRP A 1 93 ? -1.120 14.524 -11.620 1.00 94.00 93 TRP A CA 1
ATOM 721 C C . TRP A 1 93 ? 0.392 14.641 -11.838 1.00 94.00 93 TRP A C 1
ATOM 723 O O . TRP A 1 93 ? 0.832 15.313 -12.773 1.00 94.00 93 TRP A O 1
ATOM 733 N N . LEU A 1 94 ? 1.193 13.931 -11.038 1.00 93.56 94 LEU A N 1
ATOM 734 C CA . LEU A 1 94 ? 2.646 13.897 -11.194 1.00 93.56 94 LEU A CA 1
ATOM 735 C C . LEU A 1 94 ? 3.054 13.284 -12.542 1.00 93.56 94 LEU A C 1
ATOM 737 O O . LEU A 1 94 ? 3.893 13.846 -13.246 1.00 93.56 94 LEU A O 1
ATOM 741 N N . THR A 1 95 ? 2.438 12.164 -12.936 1.00 91.81 95 THR A N 1
ATOM 742 C CA . THR A 1 95 ? 2.678 11.537 -14.244 1.00 91.81 95 THR A CA 1
ATOM 743 C C . THR A 1 95 ? 2.290 12.472 -15.383 1.00 91.81 95 THR A C 1
ATOM 745 O O . THR A 1 95 ? 3.039 12.597 -16.349 1.00 91.81 95 THR A O 1
ATOM 748 N N . TRP A 1 96 ? 1.158 13.164 -15.266 1.00 91.25 96 TRP A N 1
ATOM 749 C CA . TRP A 1 96 ? 0.706 14.124 -16.267 1.00 91.25 96 TRP A CA 1
ATOM 750 C C . TRP A 1 96 ? 1.716 15.260 -16.469 1.00 91.25 96 TRP A C 1
ATOM 752 O O . TRP A 1 96 ? 2.104 15.552 -17.601 1.00 91.25 96 TRP A O 1
ATOM 762 N N . ILE A 1 97 ? 2.220 15.842 -15.375 1.00 92.62 97 ILE A N 1
ATOM 763 C CA . ILE A 1 97 ? 3.276 16.862 -15.421 1.00 92.62 97 ILE A CA 1
ATOM 764 C C . ILE A 1 97 ? 4.535 16.313 -16.095 1.00 92.62 97 ILE A C 1
ATOM 766 O O . ILE A 1 97 ? 5.100 16.963 -16.979 1.00 92.62 97 ILE A O 1
ATOM 770 N N . LEU A 1 98 ? 4.959 15.108 -15.715 1.00 91.31 98 LEU A N 1
ATOM 771 C CA . LEU A 1 98 ? 6.166 14.484 -16.245 1.00 91.31 98 LEU A CA 1
ATOM 772 C C . LEU A 1 98 ? 6.063 14.234 -17.754 1.00 91.31 98 LEU A C 1
ATOM 774 O O . LEU A 1 98 ? 6.977 14.586 -18.496 1.00 91.31 98 LEU A O 1
ATOM 778 N N . VAL A 1 99 ? 4.929 13.713 -18.220 1.00 91.00 99 VAL A N 1
ATOM 779 C CA . VAL A 1 99 ? 4.696 13.400 -19.636 1.00 91.00 99 VAL A CA 1
ATOM 780 C C . VAL A 1 99 ? 4.488 14.654 -20.484 1.00 91.00 99 VAL A C 1
ATOM 782 O O . VAL A 1 99 ? 4.984 14.710 -21.607 1.00 91.00 99 VAL A O 1
ATOM 785 N N . GLN A 1 100 ? 3.765 15.659 -19.985 1.00 88.38 100 GLN A N 1
ATOM 786 C CA . GLN A 1 100 ? 3.358 16.804 -20.805 1.00 88.38 100 GLN A CA 1
ATOM 787 C C . GLN A 1 100 ? 4.313 17.999 -20.720 1.00 88.38 100 GLN A C 1
ATOM 789 O O . GLN A 1 100 ? 4.339 18.822 -21.634 1.00 88.38 100 GLN A O 1
ATOM 794 N N . ARG A 1 101 ? 5.098 18.120 -19.643 1.00 88.62 101 ARG A N 1
ATOM 795 C CA . ARG A 1 101 ? 6.065 19.215 -19.467 1.00 88.62 101 ARG A CA 1
ATOM 796 C C . ARG A 1 101 ? 7.495 18.703 -19.524 1.00 88.62 101 ARG A C 1
ATOM 798 O O . ARG A 1 101 ? 8.248 19.151 -20.378 1.00 88.62 101 ARG A O 1
ATOM 805 N N . ILE A 1 102 ? 7.866 17.753 -18.668 1.00 90.06 102 ILE A N 1
ATOM 806 C CA . ILE A 1 102 ? 9.271 17.334 -18.546 1.00 90.06 102 ILE A CA 1
ATOM 807 C C . ILE A 1 102 ? 9.738 16.543 -19.779 1.00 90.06 102 ILE A C 1
ATOM 809 O O . ILE A 1 102 ? 10.817 16.822 -20.297 1.00 90.06 102 ILE A O 1
ATOM 813 N N . ASN A 1 103 ? 8.937 15.607 -20.295 1.00 92.06 103 ASN A N 1
ATOM 814 C CA . ASN A 1 103 ? 9.349 14.761 -21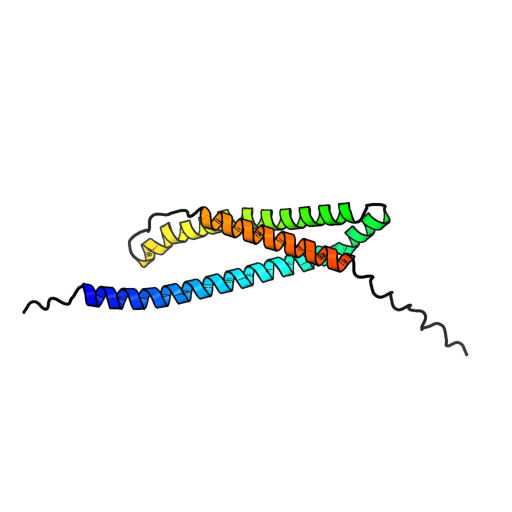.419 1.00 92.06 103 ASN A CA 1
ATOM 815 C C . ASN A 1 103 ? 9.608 15.547 -22.723 1.00 92.06 103 ASN A C 1
ATOM 817 O O . ASN A 1 103 ? 10.664 15.339 -23.319 1.00 92.06 103 ASN A O 1
ATOM 821 N N . PRO A 1 104 ? 8.746 16.495 -23.153 1.00 89.62 104 PRO A N 1
ATOM 822 C CA . PRO A 1 104 ? 9.024 17.312 -24.335 1.00 89.62 104 PRO A CA 1
ATOM 823 C C . PRO A 1 104 ? 10.245 18.216 -24.166 1.00 89.62 104 PRO A C 1
ATOM 825 O O . PRO A 1 104 ? 10.976 18.424 -25.126 1.00 89.62 104 PRO A O 1
ATOM 828 N N . LEU A 1 105 ? 10.488 18.722 -22.953 1.00 89.38 105 LEU A N 1
ATOM 829 C CA . LEU A 1 105 ? 11.670 19.527 -22.632 1.00 89.38 105 LEU A CA 1
ATOM 830 C C . LEU A 1 105 ? 12.971 18.714 -22.742 1.00 89.38 105 LEU A C 1
ATOM 832 O O . LEU A 1 105 ? 13.981 19.247 -23.189 1.00 89.38 105 LEU A O 1
ATOM 836 N N . ALA A 1 106 ? 12.945 17.437 -22.350 1.00 88.44 106 ALA A N 1
ATOM 837 C CA . ALA A 1 106 ? 14.117 16.562 -22.379 1.00 88.44 106 ALA A CA 1
ATOM 838 C C . ALA A 1 106 ? 14.360 15.897 -23.745 1.00 88.44 106 ALA A C 1
ATOM 840 O O . ALA A 1 106 ? 15.509 15.721 -24.142 1.00 88.44 106 ALA A O 1
ATOM 841 N N . PHE A 1 107 ? 13.295 15.515 -24.460 1.00 84.81 107 PHE A N 1
ATOM 842 C CA . PHE A 1 107 ? 13.391 14.671 -25.658 1.00 84.81 107 PHE A CA 1
ATOM 843 C C . PHE A 1 107 ? 12.789 15.288 -26.928 1.00 84.81 107 PHE A C 1
ATOM 845 O O . PHE A 1 107 ? 13.018 14.766 -28.015 1.00 84.81 107 PHE A O 1
ATOM 852 N N . GLY A 1 108 ? 12.021 16.377 -26.831 1.00 87.44 108 GLY A N 1
ATOM 853 C CA . GLY A 1 108 ? 11.381 17.037 -27.978 1.00 87.44 108 GLY A CA 1
ATOM 854 C C . GLY A 1 108 ? 10.045 16.428 -28.429 1.00 87.44 108 GLY A C 1
ATOM 855 O O . GLY A 1 108 ? 9.434 16.929 -29.368 1.00 87.44 108 GLY A O 1
ATOM 856 N N . TRP A 1 109 ? 9.559 15.378 -27.762 1.00 84.50 109 TRP A N 1
ATOM 857 C CA . TRP A 1 109 ? 8.272 14.721 -28.035 1.00 84.50 109 TRP A CA 1
ATOM 858 C C . TRP A 1 109 ? 7.578 14.316 -26.723 1.00 84.50 109 TRP A C 1
ATOM 860 O O . TRP A 1 109 ? 8.218 14.279 -25.673 1.00 84.50 109 TRP A O 1
ATOM 870 N N . SER A 1 110 ? 6.271 14.035 -26.739 1.00 85.44 110 SER A N 1
ATOM 871 C CA . SER A 1 110 ? 5.522 13.516 -25.580 1.00 85.44 110 SER A CA 1
ATOM 872 C C . SER A 1 110 ? 5.080 12.072 -25.810 1.00 85.44 110 SER A C 1
ATOM 874 O O . SER A 1 110 ? 4.647 11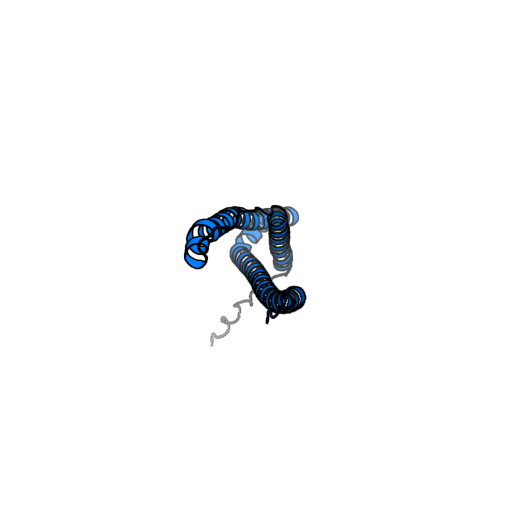.704 -26.902 1.00 85.44 110 SER A O 1
ATOM 876 N N . LEU A 1 111 ? 5.156 11.250 -24.763 1.00 83.50 111 LEU A N 1
ATOM 877 C CA . LEU A 1 111 ? 4.555 9.917 -24.778 1.00 83.50 111 LEU A CA 1
ATOM 878 C C . LEU A 1 111 ? 3.026 10.023 -24.629 1.00 83.50 111 LEU A C 1
ATOM 880 O O . LEU A 1 111 ? 2.553 10.854 -23.851 1.00 83.50 111 LEU A O 1
ATOM 884 N N . PRO A 1 112 ? 2.229 9.186 -25.320 1.00 82.69 112 PRO A N 1
ATOM 885 C CA . PRO A 1 112 ? 0.794 9.120 -25.078 1.00 82.69 112 PRO A CA 1
ATOM 886 C C . PRO A 1 112 ? 0.531 8.602 -23.660 1.00 82.69 112 PRO A C 1
ATOM 888 O O . PRO A 1 112 ? 1.064 7.571 -23.242 1.00 82.69 112 PRO A O 1
ATOM 891 N N . MET A 1 113 ? -0.301 9.323 -22.909 1.00 83.00 113 MET A N 1
ATOM 892 C CA . MET A 1 113 ? -0.646 8.942 -21.543 1.00 83.00 113 MET A CA 1
ATOM 893 C C . MET A 1 113 ? -1.553 7.708 -21.566 1.00 83.00 113 MET A C 1
ATOM 895 O O . MET A 1 113 ? -2.713 7.785 -21.964 1.00 83.00 113 MET A O 1
ATOM 899 N N . SER A 1 114 ? -1.017 6.568 -21.134 1.00 82.62 114 SER A N 1
ATOM 900 C CA . SER A 1 114 ? -1.770 5.329 -20.936 1.00 82.62 114 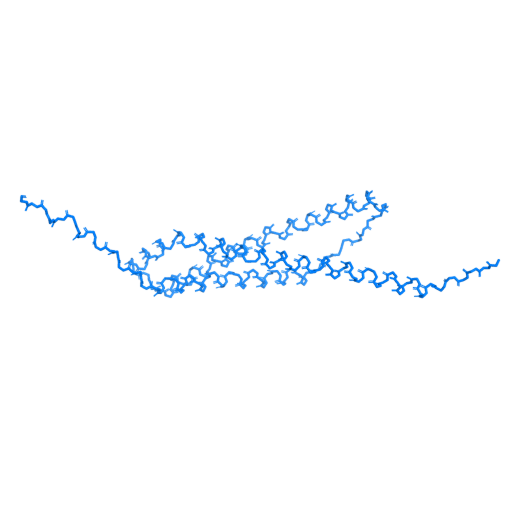SER A CA 1
ATOM 901 C C . SER A 1 114 ? -1.988 5.101 -19.444 1.00 82.62 114 SER A C 1
ATOM 903 O O . SER A 1 114 ? -1.055 5.150 -18.643 1.00 82.62 114 SER A O 1
ATOM 905 N N . VAL A 1 115 ? -3.243 4.884 -19.061 1.00 84.56 115 VAL A N 1
ATOM 906 C CA . VAL A 1 115 ? -3.621 4.529 -17.691 1.00 84.56 115 VAL A CA 1
ATOM 907 C C . VAL A 1 115 ? -3.729 3.016 -17.573 1.00 84.56 115 VAL A C 1
ATOM 909 O O . VAL A 1 115 ? -4.383 2.367 -18.385 1.00 84.56 115 VAL A O 1
ATOM 912 N N . TYR A 1 116 ? -3.098 2.462 -16.540 1.00 86.00 116 TYR A N 1
ATOM 913 C CA . TYR A 1 116 ? -3.093 1.030 -16.248 1.00 86.00 116 TYR A CA 1
ATOM 914 C C . TYR A 1 116 ? -3.918 0.766 -14.983 1.00 86.00 116 TYR A C 1
ATOM 916 O O . TYR A 1 116 ? -3.353 0.694 -13.889 1.00 86.00 116 TYR A O 1
ATOM 924 N N . PRO A 1 117 ? -5.252 0.618 -15.094 1.00 87.88 117 PRO A N 1
ATOM 925 C CA . PRO A 1 117 ? -6.126 0.444 -13.932 1.00 87.88 117 PRO A CA 1
ATOM 926 C C . PRO A 1 117 ? -5.808 -0.819 -13.117 1.00 87.88 117 PRO A C 1
ATOM 928 O O . PRO A 1 117 ? -6.081 -0.853 -11.921 1.00 87.88 117 PRO A O 1
ATOM 931 N N . GLY A 1 118 ? -5.164 -1.828 -13.719 1.00 91.44 118 GLY A N 1
ATOM 932 C CA . GLY A 1 118 ? -4.679 -3.008 -12.995 1.00 91.44 118 GLY A CA 1
ATOM 933 C C . GLY A 1 118 ? -3.719 -2.664 -11.850 1.00 91.44 118 GLY A C 1
ATOM 934 O O . GLY A 1 118 ? -3.846 -3.219 -10.762 1.00 91.44 118 GLY A O 1
ATOM 935 N N . PHE A 1 119 ? -2.838 -1.676 -12.044 1.00 88.38 119 PHE A N 1
ATOM 936 C CA . PHE A 1 119 ? -1.917 -1.223 -10.996 1.00 88.38 119 PHE A CA 1
ATOM 937 C C . PHE A 1 119 ? -2.660 -0.573 -9.820 1.00 88.38 119 PHE A C 1
ATOM 939 O O . PHE A 1 119 ? -2.265 -0.717 -8.668 1.00 88.38 119 PHE A O 1
ATOM 946 N N . TRP A 1 120 ? -3.774 0.114 -10.085 1.00 92.12 120 TRP A N 1
ATOM 947 C CA . TRP A 1 120 ? -4.576 0.744 -9.032 1.00 92.12 120 TRP A CA 1
ATOM 948 C C . TRP A 1 120 ? -5.269 -0.299 -8.155 1.00 92.12 120 TRP A C 1
ATOM 950 O O . TRP A 1 120 ? -5.374 -0.111 -6.944 1.00 92.12 120 TRP A O 1
ATOM 960 N N . ILE A 1 121 ? -5.701 -1.411 -8.757 1.00 93.56 121 ILE A N 1
ATOM 961 C CA . ILE A 1 121 ? -6.271 -2.548 -8.029 1.00 93.56 121 ILE A CA 1
ATOM 962 C C . ILE A 1 121 ? -5.203 -3.194 -7.145 1.00 93.56 121 ILE A C 1
ATOM 964 O O . ILE A 1 121 ? -5.467 -3.429 -5.970 1.00 93.56 121 ILE A O 1
ATOM 968 N N . GLU A 1 122 ? -3.996 -3.429 -7.667 1.00 92.44 122 GLU A N 1
ATOM 969 C CA . GLU A 1 122 ? -2.875 -3.974 -6.889 1.00 92.44 122 GLU A CA 1
ATOM 970 C C . GLU A 1 122 ? -2.540 -3.086 -5.679 1.00 92.44 122 GLU A C 1
ATOM 972 O O . GLU A 1 122 ? -2.422 -3.577 -4.554 1.00 92.44 122 GLU A O 1
ATOM 977 N N . LEU A 1 123 ? -2.501 -1.764 -5.878 1.00 92.81 123 LEU A N 1
ATOM 978 C CA . LEU A 1 123 ? -2.307 -0.788 -4.804 1.00 92.81 123 LEU A CA 1
ATOM 979 C C . LEU A 1 123 ? -3.446 -0.818 -3.774 1.00 92.81 123 LEU A C 1
ATOM 981 O O . LEU A 1 123 ? -3.205 -0.703 -2.572 1.00 92.81 123 LEU A O 1
ATOM 985 N N . GLY A 1 124 ? -4.685 -1.004 -4.234 1.00 93.56 124 GLY A N 1
ATOM 986 C CA . GLY A 1 124 ? -5.853 -1.171 -3.374 1.00 93.56 124 GLY A CA 1
ATOM 987 C C . GLY A 1 124 ? -5.781 -2.437 -2.525 1.00 93.56 124 GLY A C 1
ATOM 988 O O . GLY A 1 124 ? -6.001 -2.376 -1.316 1.00 93.56 124 GLY A O 1
ATOM 989 N N . VAL A 1 125 ? -5.405 -3.569 -3.124 1.00 95.25 125 VAL A N 1
ATOM 990 C CA . VAL A 1 125 ? -5.181 -4.834 -2.409 1.00 95.25 125 VAL A CA 1
ATOM 991 C C . VAL A 1 125 ? -4.078 -4.664 -1.365 1.00 95.25 125 VAL A C 1
ATOM 993 O O . VAL A 1 125 ? -4.264 -5.060 -0.214 1.00 95.25 125 VAL A O 1
ATOM 996 N N . LEU A 1 126 ? -2.970 -4.009 -1.721 1.00 94.62 126 LEU A N 1
ATOM 997 C CA . LEU A 1 126 ? -1.885 -3.718 -0.787 1.00 94.62 126 LEU A CA 1
ATOM 998 C C . LEU A 1 126 ? -2.360 -2.849 0.389 1.00 94.62 126 LEU A C 1
ATOM 1000 O O . LEU A 1 126 ? -2.057 -3.157 1.542 1.00 94.62 126 LEU A O 1
ATOM 1004 N N . ALA A 1 127 ? -3.155 -1.807 0.127 1.00 94.88 127 ALA A N 1
ATOM 1005 C CA . ALA A 1 127 ? -3.729 -0.953 1.166 1.00 94.88 127 ALA A CA 1
ATOM 1006 C C . ALA A 1 127 ? -4.639 -1.741 2.125 1.00 94.88 127 ALA A C 1
ATOM 1008 O O . ALA A 1 127 ? -4.537 -1.578 3.343 1.00 94.88 127 ALA A O 1
ATOM 1009 N N . VAL A 1 128 ? -5.472 -2.646 1.596 1.00 95.25 128 VAL A N 1
ATOM 1010 C CA . VAL A 1 128 ? -6.306 -3.549 2.406 1.00 95.25 128 VAL A CA 1
ATOM 1011 C C . VAL A 1 128 ? -5.447 -4.471 3.269 1.00 95.25 128 VAL A C 1
ATOM 1013 O O . VAL A 1 128 ? -5.708 -4.591 4.466 1.00 95.25 128 VAL A O 1
ATOM 1016 N N . ILE A 1 129 ? -4.401 -5.082 2.704 1.00 96.31 129 ILE A N 1
ATOM 1017 C CA . ILE A 1 129 ? -3.476 -5.948 3.451 1.00 96.31 129 ILE A CA 1
ATOM 1018 C C . ILE A 1 129 ? -2.829 -5.174 4.605 1.00 96.31 129 ILE A C 1
ATOM 1020 O O . ILE A 1 129 ? -2.780 -5.680 5.728 1.00 96.31 129 ILE A O 1
ATOM 1024 N N . ILE A 1 130 ? -2.385 -3.936 4.372 1.00 95.12 130 ILE A N 1
ATOM 1025 C CA . ILE A 1 130 ? -1.800 -3.081 5.413 1.00 95.12 130 ILE A CA 1
ATOM 1026 C C . ILE A 1 130 ? -2.839 -2.752 6.493 1.00 95.12 130 ILE A C 1
ATOM 1028 O O . ILE A 1 130 ? -2.557 -2.913 7.680 1.00 95.12 130 ILE A O 1
ATOM 1032 N N . GLY A 1 131 ? -4.053 -2.349 6.107 1.00 94.31 131 GLY A N 1
ATOM 1033 C CA . GLY A 1 131 ? -5.131 -2.027 7.045 1.00 94.31 131 GLY A CA 1
ATOM 1034 C C . GLY A 1 131 ? -5.517 -3.215 7.931 1.00 94.31 131 GLY A C 1
ATOM 1035 O O . GLY A 1 131 ? -5.645 -3.068 9.148 1.00 94.31 131 GLY A O 1
ATOM 1036 N N . LEU A 1 132 ? -5.624 -4.408 7.338 1.00 94.69 132 LEU A N 1
ATOM 1037 C CA . LEU A 1 132 ? -5.863 -5.659 8.059 1.00 94.69 132 LEU A CA 1
ATOM 1038 C C . LEU A 1 132 ? -4.693 -6.025 8.975 1.00 94.69 132 LEU A C 1
ATOM 1040 O O . LEU A 1 132 ? -4.921 -6.432 10.113 1.00 94.69 132 LEU A O 1
ATOM 1044 N N . SER A 1 133 ? -3.452 -5.839 8.521 1.00 94.62 133 SER A N 1
ATOM 1045 C CA . SER A 1 133 ? -2.254 -6.107 9.325 1.00 94.62 133 SER A CA 1
ATOM 1046 C C . SER A 1 133 ? -2.207 -5.214 10.564 1.00 94.62 133 SER A C 1
ATOM 1048 O O . SER A 1 133 ? -1.995 -5.707 11.669 1.00 94.62 133 SER A O 1
ATOM 1050 N N . ILE A 1 134 ? -2.492 -3.916 10.414 1.00 92.62 134 ILE A N 1
ATOM 1051 C CA . ILE A 1 134 ? -2.577 -2.968 11.535 1.00 92.62 134 ILE A CA 1
ATOM 1052 C C . ILE A 1 134 ? -3.658 -3.409 12.535 1.00 92.62 134 ILE A C 1
ATOM 1054 O O . ILE A 1 134 ? -3.408 -3.457 13.743 1.00 92.62 134 ILE A O 1
ATOM 1058 N N . ALA A 1 135 ? -4.851 -3.755 12.044 1.00 90.31 135 ALA A N 1
ATOM 1059 C CA . ALA A 1 135 ? -5.960 -4.192 12.889 1.00 90.31 135 ALA A CA 1
ATOM 1060 C C . ALA A 1 135 ? -5.638 -5.496 13.642 1.00 90.31 135 ALA A C 1
ATOM 1062 O O . ALA A 1 135 ? -5.892 -5.595 14.847 1.00 90.31 135 ALA A O 1
ATOM 1063 N N . LEU A 1 136 ? -5.034 -6.473 12.955 1.00 91.25 136 LEU A N 1
ATOM 1064 C CA . LEU A 1 136 ? -4.620 -7.755 13.525 1.00 91.25 136 LEU A CA 1
ATOM 1065 C C . LEU A 1 136 ? -3.594 -7.557 14.635 1.00 91.25 136 LEU A C 1
ATOM 1067 O O . LEU A 1 136 ? -3.800 -8.035 15.753 1.00 91.25 136 LEU A O 1
ATOM 1071 N N . LEU A 1 137 ? -2.516 -6.827 14.337 1.00 89.31 137 LEU A N 1
ATOM 1072 C CA . LEU A 1 137 ? -1.474 -6.535 15.309 1.00 89.31 137 LEU A CA 1
ATOM 1073 C C . LEU A 1 137 ? -2.110 -5.915 16.567 1.00 89.31 137 LEU A C 1
ATOM 1075 O O . LEU A 1 137 ? -1.756 -6.265 17.692 1.00 89.31 137 LEU A O 1
ATOM 1079 N N . MET A 1 138 ? -3.119 -5.056 16.412 1.00 86.06 138 MET A N 1
ATOM 1080 C CA . MET A 1 138 ? -3.615 -4.243 17.524 1.00 86.06 138 MET A CA 1
ATOM 1081 C C . MET A 1 138 ? -4.534 -5.072 18.397 1.00 86.06 138 MET A C 1
ATOM 1083 O O . MET A 1 138 ? -4.473 -5.004 19.622 1.00 86.06 138 MET A O 1
ATOM 1087 N N . CYS A 1 139 ? -5.331 -5.931 17.768 1.00 84.69 139 CYS A N 1
ATOM 1088 C CA . CYS A 1 139 ? -6.100 -6.929 18.481 1.00 84.69 139 CYS A CA 1
ATOM 1089 C C . CYS A 1 139 ? -5.186 -7.857 19.305 1.00 84.69 139 CYS A C 1
ATOM 1091 O O . CYS A 1 139 ? -5.549 -8.220 20.425 1.00 84.69 139 CYS A O 1
ATOM 1093 N N . LEU A 1 140 ? -3.993 -8.204 18.800 1.00 84.25 140 LEU A N 1
ATOM 1094 C CA . LEU A 1 140 ? -2.988 -8.960 19.560 1.00 84.25 140 LEU A CA 1
ATOM 1095 C C . LEU A 1 140 ? -2.427 -8.147 20.737 1.00 84.25 140 LEU A C 1
ATOM 1097 O O . LEU A 1 140 ? -2.257 -8.696 21.824 1.00 84.25 140 LEU A O 1
ATOM 1101 N N . GLN A 1 141 ? -2.196 -6.842 20.565 1.00 81.38 141 GLN A N 1
ATOM 1102 C CA . GLN A 1 141 ? -1.764 -5.967 21.658 1.00 81.38 141 GLN A CA 1
ATOM 1103 C C . GLN A 1 141 ? -2.816 -5.807 22.759 1.00 81.38 141 GLN A C 1
ATOM 1105 O O . GLN A 1 141 ? -2.471 -5.897 23.934 1.00 81.38 141 GLN A O 1
ATOM 1110 N N . LEU A 1 142 ? -4.097 -5.625 22.418 1.00 74.94 142 LEU A N 1
ATOM 1111 C CA . LEU A 1 142 ? -5.165 -5.524 23.422 1.00 74.94 142 LEU A CA 1
ATOM 1112 C C . LEU A 1 142 ? -5.373 -6.829 24.203 1.00 74.94 142 LEU A C 1
ATOM 1114 O O . LEU A 1 142 ? -5.828 -6.784 25.344 1.00 74.94 142 LEU A O 1
ATOM 1118 N N . ARG A 1 143 ? -5.044 -7.979 23.601 1.00 75.75 143 ARG A N 1
ATOM 1119 C CA . ARG A 1 143 ? -5.109 -9.295 24.252 1.00 75.75 143 ARG A CA 1
ATOM 1120 C C . ARG A 1 143 ? -3.980 -9.541 25.243 1.00 75.75 143 ARG A C 1
ATOM 1122 O O . ARG A 1 143 ? -4.142 -10.399 26.105 1.00 75.75 143 ARG A O 1
ATOM 1129 N N . ARG A 1 144 ? -2.848 -8.838 25.133 1.00 73.25 144 ARG A N 1
ATOM 1130 C CA . ARG A 1 144 ? -1.770 -8.975 26.115 1.00 73.25 144 ARG A CA 1
ATOM 1131 C C . ARG A 1 144 ? -2.231 -8.335 27.431 1.00 73.25 144 ARG A C 1
ATOM 1133 O O . ARG A 1 144 ? -2.480 -7.125 27.444 1.00 73.25 144 ARG A O 1
ATOM 1140 N N . PRO A 1 145 ? -2.373 -9.106 28.529 1.00 53.88 145 PRO A N 1
ATOM 1141 C CA . PRO A 1 145 ? -2.583 -8.510 29.839 1.00 53.88 145 PRO A CA 1
ATOM 1142 C C . PRO A 1 145 ? -1.386 -7.597 30.097 1.00 53.88 145 PRO A C 1
ATOM 1144 O O . PRO A 1 145 ? -0.238 -8.020 29.967 1.00 53.88 145 PRO A O 1
ATOM 1147 N N . GLY A 1 146 ? -1.655 -6.318 30.361 1.00 51.91 146 GLY A N 1
ATOM 1148 C CA . GLY A 1 146 ? -0.590 -5.405 30.756 1.00 51.91 146 GLY A CA 1
ATOM 1149 C C . GLY A 1 146 ? 0.073 -5.987 31.996 1.00 51.91 146 GLY A C 1
ATOM 1150 O O . GLY A 1 146 ? -0.637 -6.361 32.930 1.00 51.91 146 GLY A O 1
ATOM 1151 N N . SER A 1 147 ? 1.401 -6.094 31.980 1.00 48.66 147 SER A N 1
ATOM 1152 C CA . SER A 1 147 ? 2.194 -6.252 33.195 1.00 48.66 147 SER A CA 1
ATOM 1153 C C . SER A 1 147 ? 1.632 -5.282 34.228 1.00 48.66 147 SER A C 1
ATOM 1155 O O . SER A 1 147 ? 1.504 -4.088 33.935 1.00 48.66 147 SER A O 1
ATOM 1157 N N . ALA A 1 148 ? 1.186 -5.829 35.361 1.00 45.19 148 ALA A N 1
ATOM 1158 C CA . ALA A 1 148 ? 0.615 -5.063 36.456 1.00 45.19 148 ALA A CA 1
ATOM 1159 C C . ALA A 1 148 ? 1.492 -3.827 36.712 1.00 45.19 148 ALA A C 1
ATOM 1161 O O . ALA A 1 148 ? 2.717 -3.963 36.648 1.00 45.19 148 ALA A O 1
ATOM 1162 N N . PRO A 1 149 ? 0.911 -2.636 36.949 1.00 55.06 149 PRO A N 1
ATOM 1163 C CA . PRO A 1 149 ? 1.715 -1.509 37.393 1.00 55.06 149 PRO A CA 1
ATOM 1164 C C . PRO A 1 149 ? 2.503 -1.995 38.608 1.00 55.06 149 PRO A C 1
ATOM 1166 O O . PRO A 1 149 ? 1.891 -2.501 39.551 1.00 55.06 149 PRO A O 1
ATOM 1169 N N . GLU A 1 150 ? 3.838 -1.923 38.546 1.00 56.28 150 GLU A N 1
ATOM 1170 C CA . GLU A 1 150 ? 4.678 -2.099 39.725 1.00 56.28 150 GLU A CA 1
ATOM 1171 C C . GLU A 1 150 ? 4.067 -1.216 40.803 1.00 56.28 150 GLU A C 1
ATOM 1173 O O . GLU A 1 150 ? 4.000 0.009 40.675 1.00 56.28 150 GLU A O 1
ATOM 1178 N N . SER A 1 151 ? 3.490 -1.869 41.806 1.00 47.56 151 SER A N 1
ATOM 1179 C CA . SER A 1 151 ? 2.895 -1.215 42.948 1.00 47.56 151 SER A CA 1
ATOM 1180 C C . SER A 1 151 ? 3.966 -0.309 43.526 1.00 47.56 151 SER A C 1
ATOM 1182 O O . SER A 1 151 ? 4.956 -0.797 44.072 1.00 47.56 151 SER A O 1
ATOM 1184 N N . ALA A 1 152 ? 3.765 1.002 43.414 1.00 52.03 152 ALA A N 1
ATOM 1185 C CA . ALA A 1 152 ? 4.524 2.026 44.117 1.00 52.03 152 ALA A CA 1
ATOM 1186 C C . ALA A 1 152 ? 4.217 1.961 45.630 1.00 52.03 152 ALA A C 1
ATOM 1188 O O . ALA A 1 152 ? 3.824 2.940 46.250 1.00 52.03 152 ALA A O 1
ATOM 1189 N N . HIS A 1 153 ? 4.369 0.774 46.218 1.00 53.28 153 HIS A N 1
ATOM 1190 C CA . HIS A 1 153 ? 4.239 0.457 47.634 1.00 53.28 153 HIS A CA 1
ATOM 1191 C C . HIS A 1 153 ? 5.640 0.218 48.231 1.00 53.28 153 HIS A C 1
ATOM 1193 O O . HIS A 1 153 ? 5.847 -0.679 49.042 1.00 53.28 153 HIS A O 1
ATOM 1199 N N . GLY A 1 154 ? 6.630 0.994 47.772 1.00 55.84 154 GLY A N 1
ATOM 1200 C CA . GLY A 1 154 ? 8.035 0.882 48.178 1.00 55.84 154 GLY A CA 1
ATOM 1201 C C . GLY A 1 154 ? 8.581 2.066 48.982 1.00 55.84 154 GLY A C 1
ATOM 1202 O O . GLY A 1 154 ? 9.739 2.024 49.371 1.00 55.84 154 GLY A O 1
ATOM 1203 N N . LEU A 1 155 ? 7.795 3.119 49.245 1.00 56.28 155 LEU A N 1
ATOM 1204 C CA . LEU A 1 155 ? 8.272 4.325 49.949 1.00 56.28 155 LEU A CA 1
ATOM 1205 C C . LEU A 1 155 ? 7.438 4.676 51.192 1.00 56.28 155 LEU A C 1
ATOM 1207 O O . LEU A 1 155 ? 7.269 5.843 51.528 1.00 56.28 155 LEU A O 1
ATOM 1211 N N . GLN A 1 156 ? 6.926 3.664 51.895 1.00 55.12 156 GLN A N 1
ATOM 1212 C CA . GLN A 1 156 ? 6.362 3.833 53.236 1.00 55.12 156 GLN A CA 1
ATOM 1213 C C . GLN A 1 156 ? 6.962 2.766 54.156 1.00 55.12 156 GLN A C 1
ATOM 1215 O O . GLN A 1 156 ? 6.371 1.729 54.428 1.00 55.12 156 GLN A O 1
ATOM 1220 N N . GLY A 1 157 ? 8.216 2.985 54.540 1.00 58.59 157 GLY A N 1
ATOM 1221 C CA . GLY A 1 157 ? 8.995 2.046 55.343 1.00 58.59 157 GLY A CA 1
ATOM 1222 C C . GLY A 1 157 ? 10.314 2.667 55.773 1.00 58.59 157 GLY A C 1
ATOM 1223 O O . GLY A 1 157 ? 11.377 2.176 55.417 1.00 58.59 157 GLY A O 1
ATOM 1224 N N . GLY A 1 158 ? 10.235 3.795 56.473 1.00 53.53 158 GLY A N 1
ATOM 1225 C CA . GLY A 1 158 ? 11.403 4.530 56.948 1.00 53.53 158 GLY A CA 1
ATOM 1226 C C . GLY A 1 158 ? 11.052 5.555 58.018 1.00 53.53 158 GLY A C 1
ATOM 1227 O O . GLY A 1 158 ? 11.597 6.650 58.002 1.00 53.53 158 GLY A O 1
ATOM 1228 N N . GLU A 1 159 ? 10.114 5.226 58.910 1.00 57.38 159 GLU A N 1
ATOM 1229 C CA . GLU A 1 159 ? 10.035 5.887 60.212 1.00 57.38 159 GLU A CA 1
ATOM 1230 C C . GLU A 1 159 ? 10.870 5.077 61.203 1.00 57.38 159 GLU A C 1
ATOM 1232 O O . GLU A 1 159 ? 10.511 3.938 61.524 1.00 57.38 159 GLU A O 1
ATOM 1237 N N . ARG A 1 160 ? 11.988 5.662 61.643 1.00 46.31 160 ARG A N 1
ATOM 1238 C CA . ARG A 1 160 ? 12.531 5.607 63.009 1.00 46.31 160 ARG A CA 1
ATOM 1239 C C . ARG A 1 160 ? 13.750 6.509 63.124 1.00 46.31 160 ARG A C 1
ATOM 1241 O O . ARG A 1 160 ? 14.691 6.315 62.327 1.00 46.31 160 ARG A O 1
#

Secondary structure (DSSP, 8-state):
------HHHHHHHHHHHHHHHHHHHHHHHHHHHHHHHHHHHHHHHHHHHHTHHHHHHHHHTT--HHHHHHHHHHHHHHHHHHHHHHHHHHHHHHHHHIIIIIHHHHHSS-------HHHHHHHHHHHHHHHHHHHHHHHHHHHSPP-------SSS----

Organism: Marinobacter nauticus (NCBI:txid2743)

Sequence (160 aa):
QLTVRDNLAIRALATEIFDQTFLLTRAMTTLTLILAAAALLLMGWVFLSTRAWYFRLLIVWGMPQRQAAAQLTRVSLALTFAVLVCALPLGVWLTWILVQRINPLAFGWSLPMSVYPGFWIELGVLAVIIGLSIALLMCLQLRRPGSAPESAHGLQGGER

Radius of gyration: 27.02 Å; chains: 1; bounding box: 51×29×112 Å

pLDDT: mean 84.0, std 13.55, range [40.34, 97.0]